Protein AF-K1TN42-F1 (afdb_monomer_lite)

Foldseek 3Di:
DVVLVVCVVVPVVSNQVVQVVLLVVCLVQQVDLVSCLVPPLVVDPDDPVRSVVVSVVSNVVSVQCVVVVDSPHDGGPPPDD

Secondary structure (DSSP, 8-state):
-HHHHHHHHH-HHHHHHHHHHHHHHHHHTTT-HHHHHHHTGGGS---HHHHHHHHHHHHHHHHHHHHTT-SSSS---TT--

Sequence (81 aa):
MFVAQELRKKSIAEYLLYMWQIEDIIRAYGCSLPVIKKNYVDRFDFTPEQREEELDWFGNLIRMMNEEGKREGGHLNINKV

InterPro domains:
  IPR032574 Protein of unknown function DUF4924 [PF16271] (1-80)

Organism: NCBI:txid408170

pLDDT: mean 91.81, std 8.92, range [42.03, 97.75]

Radius of gyration: 12.57 Å; chains: 1; bounding box: 28×19×31 Å

Structure (mmCIF, N/CA/C/O backbone):
data_AF-K1TN42-F1
#
_entry.id   AF-K1TN42-F1
#
loop_
_atom_site.group_PDB
_atom_site.id
_atom_site.type_symbol
_atom_site.label_atom_id
_atom_site.label_alt_id
_atom_site.label_comp_id
_atom_site.label_asym_id
_atom_site.label_entity_id
_atom_site.label_seq_id
_atom_site.pdbx_PDB_ins_code
_atom_site.Cartn_x
_atom_site.Cartn_y
_atom_site.Cartn_z
_atom_site.occupancy
_atom_site.B_iso_or_equiv
_atom_site.auth_seq_id
_atom_site.auth_comp_id
_atom_site.auth_asym_id
_atom_site.auth_atom_id
_atom_site.pdbx_PDB_model_num
ATOM 1 N N . MET A 1 1 ? 8.231 3.066 -1.010 1.00 68.38 1 MET A N 1
ATOM 2 C CA . MET A 1 1 ? 8.824 1.715 -0.935 1.00 68.38 1 MET A CA 1
ATOM 3 C C . MET A 1 1 ? 9.927 1.484 -1.979 1.00 68.38 1 MET A C 1
ATOM 5 O O . MET A 1 1 ? 9.686 1.609 -3.179 1.00 68.38 1 MET A O 1
ATOM 9 N N . PHE A 1 2 ? 11.125 1.109 -1.515 1.00 73.75 2 PHE A N 1
ATOM 10 C CA . PHE A 1 2 ? 12.346 0.909 -2.316 1.00 73.75 2 PHE A CA 1
ATOM 11 C C . PHE A 1 2 ? 12.306 -0.347 -3.212 1.00 73.75 2 PHE A C 1
ATOM 13 O O . PHE A 1 2 ? 12.672 -0.293 -4.384 1.00 73.75 2 PHE A O 1
ATOM 20 N N . VAL A 1 3 ? 11.775 -1.468 -2.703 1.00 82.31 3 VAL A N 1
ATOM 21 C CA . VAL A 1 3 ? 11.707 -2.752 -3.435 1.00 82.31 3 VAL A CA 1
ATOM 22 C C . VAL A 1 3 ? 10.841 -2.645 -4.691 1.00 82.31 3 VAL A C 1
ATOM 24 O O . VAL A 1 3 ? 11.260 -3.051 -5.772 1.00 82.31 3 VAL A O 1
ATOM 27 N N . ALA A 1 4 ? 9.657 -2.038 -4.575 1.00 82.62 4 ALA A N 1
ATOM 28 C CA . ALA A 1 4 ? 8.746 -1.846 -5.699 1.00 82.62 4 ALA A CA 1
ATOM 29 C C . ALA A 1 4 ? 9.380 -1.016 -6.835 1.00 82.62 4 ALA A C 1
ATOM 31 O O . ALA A 1 4 ? 9.195 -1.327 -8.011 1.00 82.62 4 ALA A O 1
ATOM 32 N N . GLN A 1 5 ? 10.154 0.022 -6.498 1.00 84.31 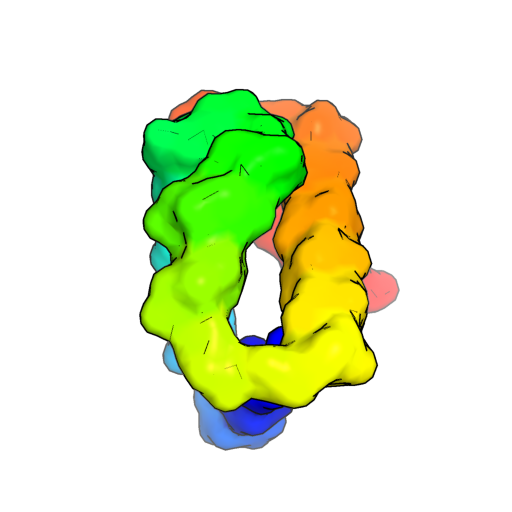5 GLN A N 1
ATOM 33 C CA . GLN A 1 5 ? 10.832 0.869 -7.485 1.00 84.31 5 GLN A CA 1
ATOM 34 C C . GLN A 1 5 ? 11.935 0.113 -8.233 1.00 84.31 5 GLN A C 1
ATOM 36 O O . GLN A 1 5 ? 12.051 0.247 -9.451 1.00 84.31 5 GLN A O 1
ATOM 41 N N . GLU A 1 6 ? 12.715 -0.703 -7.525 1.00 88.56 6 GLU A N 1
ATOM 42 C CA . GLU A 1 6 ? 13.788 -1.494 -8.129 1.00 88.56 6 GLU A CA 1
ATOM 43 C C . GLU A 1 6 ? 13.239 -2.626 -9.004 1.00 88.56 6 GLU A C 1
ATOM 45 O O . GLU A 1 6 ? 13.678 -2.794 -10.146 1.00 88.56 6 GLU A O 1
ATOM 50 N N . LEU A 1 7 ? 12.208 -3.339 -8.535 1.00 87.94 7 LEU A N 1
ATOM 51 C CA . LEU A 1 7 ? 11.533 -4.362 -9.337 1.00 87.94 7 LEU A CA 1
ATOM 52 C C . LEU A 1 7 ? 10.942 -3.766 -10.616 1.00 87.94 7 LEU A C 1
ATOM 54 O O . LEU A 1 7 ? 11.109 -4.349 -11.684 1.00 87.94 7 LEU A O 1
ATOM 58 N N . ARG A 1 8 ? 10.337 -2.572 -10.550 1.00 85.88 8 ARG A N 1
ATOM 59 C CA . ARG A 1 8 ? 9.763 -1.905 -11.730 1.00 85.88 8 ARG A CA 1
ATOM 60 C C . ARG A 1 8 ? 10.798 -1.634 -12.826 1.00 85.88 8 ARG A C 1
ATOM 62 O O . ARG A 1 8 ? 10.451 -1.701 -14.002 1.00 85.88 8 ARG A O 1
ATOM 69 N N . LYS A 1 9 ? 12.050 -1.340 -12.459 1.00 87.88 9 LYS A N 1
ATOM 70 C CA . LYS A 1 9 ? 13.150 -1.125 -13.417 1.00 87.88 9 LYS A CA 1
ATOM 71 C C . LYS A 1 9 ? 13.716 -2.438 -13.958 1.00 87.88 9 LYS A C 1
ATOM 73 O O . LYS A 1 9 ? 14.100 -2.499 -15.121 1.00 87.88 9 LYS A O 1
ATOM 78 N N . LYS A 1 10 ? 13.799 -3.467 -13.110 1.00 91.50 10 LYS A N 1
ATOM 79 C CA . LYS A 1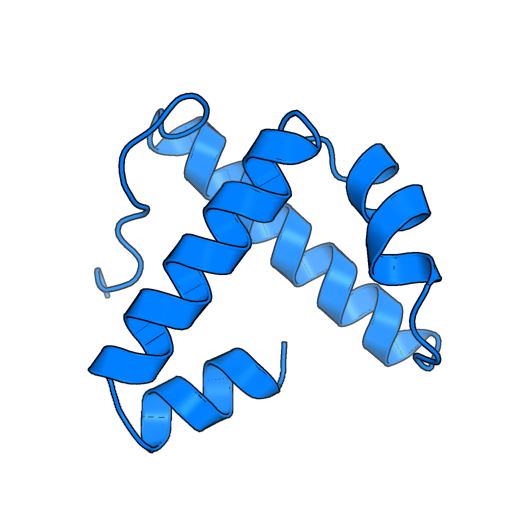 10 ? 14.442 -4.746 -13.436 1.00 91.50 10 LYS A CA 1
ATOM 80 C C . LYS A 1 10 ? 13.534 -5.681 -14.234 1.00 91.50 10 LYS A C 1
ATOM 82 O O . LYS A 1 10 ? 13.978 -6.287 -15.204 1.00 91.50 10 LYS A O 1
ATOM 87 N N . SER A 1 11 ? 12.283 -5.828 -13.806 1.00 93.06 11 SER A N 1
ATOM 88 C CA . SER A 1 11 ? 11.326 -6.774 -14.376 1.00 93.06 11 SER A CA 1
ATOM 89 C C . SER A 1 11 ? 9.896 -6.350 -14.070 1.00 93.06 11 SER A C 1
ATOM 91 O O . SER A 1 11 ? 9.429 -6.410 -12.931 1.00 93.06 11 SER A O 1
ATOM 93 N N . ILE A 1 12 ? 9.157 -5.994 -15.121 1.00 90.06 12 ILE A N 1
ATOM 94 C CA . ILE A 1 12 ? 7.748 -5.617 -14.984 1.00 90.06 12 ILE A CA 1
ATOM 95 C C . ILE A 1 12 ? 6.898 -6.759 -14.409 1.00 90.06 12 ILE A C 1
ATOM 97 O O . ILE A 1 12 ? 5.965 -6.507 -13.654 1.00 90.06 12 ILE A O 1
ATOM 101 N N . ALA A 1 13 ? 7.242 -8.014 -14.711 1.00 93.06 13 ALA A N 1
ATOM 102 C CA . ALA A 1 13 ? 6.521 -9.176 -14.202 1.00 93.06 13 ALA A CA 1
ATOM 103 C C . ALA A 1 13 ? 6.719 -9.349 -12.689 1.00 93.06 13 ALA A C 1
ATOM 105 O O . ALA A 1 13 ? 5.744 -9.536 -11.965 1.00 93.06 13 ALA A O 1
ATOM 106 N N . GLU A 1 14 ? 7.960 -9.232 -12.202 1.00 93.56 14 GLU A N 1
ATOM 107 C CA . GLU A 1 14 ? 8.247 -9.318 -10.762 1.00 93.56 14 GLU A CA 1
ATOM 108 C C . GLU A 1 14 ? 7.596 -8.158 -10.006 1.00 93.56 14 GLU A C 1
ATOM 110 O O . GLU 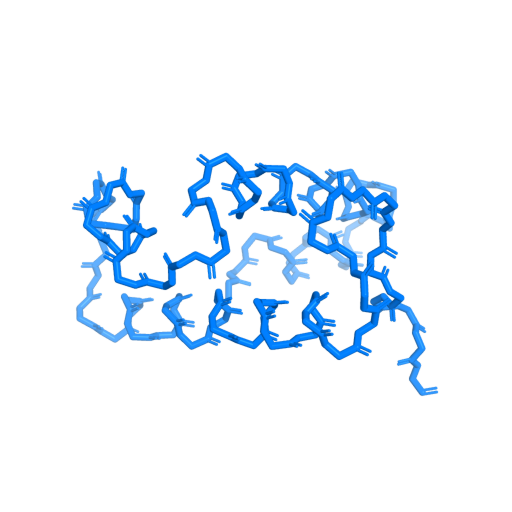A 1 14 ? 7.033 -8.359 -8.934 1.00 93.56 14 GLU A O 1
ATOM 115 N N . TYR A 1 15 ? 7.605 -6.958 -10.591 1.00 92.62 15 TYR A N 1
ATOM 116 C CA . TYR A 1 15 ? 6.904 -5.805 -10.037 1.00 92.62 15 TYR A CA 1
ATOM 117 C C . TYR A 1 15 ? 5.397 -6.048 -9.897 1.00 92.62 15 TYR A C 1
ATOM 119 O O . TYR A 1 15 ? 4.837 -5.781 -8.838 1.00 92.62 15 TYR A O 1
ATOM 127 N N . LEU A 1 16 ? 4.734 -6.580 -10.929 1.00 92.06 16 LEU A N 1
ATOM 128 C CA . LEU A 1 16 ? 3.296 -6.859 -10.873 1.00 92.06 16 LEU A CA 1
ATOM 129 C C . LEU A 1 16 ? 2.955 -7.895 -9.799 1.00 92.06 16 LEU A C 1
ATOM 131 O O . LEU A 1 16 ? 2.066 -7.654 -8.987 1.00 92.06 16 LEU A O 1
ATOM 135 N N . LEU A 1 17 ? 3.696 -9.007 -9.754 1.00 93.62 17 LEU A N 1
ATOM 136 C CA . LEU A 1 17 ? 3.506 -10.041 -8.733 1.00 93.62 17 LEU A CA 1
ATOM 137 C C . LEU A 1 17 ? 3.711 -9.481 -7.324 1.00 93.62 17 LEU A C 1
ATOM 139 O O . LEU A 1 17 ? 2.925 -9.771 -6.425 1.00 93.62 17 LEU A O 1
ATOM 143 N N . TYR A 1 18 ? 4.726 -8.636 -7.151 1.00 94.38 18 TYR A N 1
ATOM 144 C CA . TYR A 1 18 ? 4.983 -7.956 -5.892 1.00 94.38 18 TYR A CA 1
ATOM 145 C C . TYR A 1 18 ? 3.816 -7.057 -5.473 1.00 94.38 18 TYR A C 1
ATOM 147 O O . TYR A 1 18 ? 3.359 -7.114 -4.334 1.00 94.38 18 TYR A O 1
ATOM 155 N N . MET A 1 19 ? 3.290 -6.252 -6.396 1.00 94.75 19 MET A N 1
ATOM 156 C CA . MET A 1 19 ? 2.160 -5.374 -6.100 1.00 94.75 19 MET A CA 1
ATOM 157 C C . MET A 1 19 ? 0.903 -6.166 -5.727 1.00 94.75 19 MET A C 1
ATOM 159 O O . MET A 1 19 ? 0.214 -5.780 -4.787 1.00 94.75 19 MET A O 1
ATOM 163 N N . TRP A 1 20 ? 0.635 -7.301 -6.376 1.00 95.12 20 TRP A N 1
ATOM 164 C CA . TRP A 1 20 ? -0.488 -8.171 -6.007 1.00 95.12 20 TRP A CA 1
ATOM 165 C C . TRP A 1 20 ? -0.335 -8.760 -4.603 1.00 95.12 20 TRP A C 1
ATOM 167 O O . TRP A 1 20 ? -1.289 -8.752 -3.830 1.00 95.12 20 TRP A O 1
ATOM 177 N N . GLN A 1 21 ? 0.874 -9.189 -4.229 1.00 95.44 21 GLN A N 1
ATOM 178 C CA . GLN A 1 21 ? 1.154 -9.654 -2.865 1.00 95.44 21 GLN A CA 1
ATOM 179 C C . GLN A 1 21 ? 0.892 -8.554 -1.829 1.00 95.44 21 GLN A C 1
ATOM 181 O O . GLN A 1 21 ? 0.353 -8.819 -0.755 1.00 95.44 21 GLN A O 1
ATOM 186 N N . ILE A 1 22 ? 1.248 -7.310 -2.150 1.00 95.94 22 ILE A N 1
ATOM 187 C CA . ILE A 1 22 ? 1.002 -6.162 -1.277 1.00 95.94 22 ILE A CA 1
ATOM 188 C C . ILE A 1 22 ? -0.495 -5.880 -1.145 1.00 95.94 22 ILE A C 1
ATOM 190 O O . ILE A 1 22 ? -0.963 -5.640 -0.033 1.00 95.94 22 ILE A O 1
ATOM 194 N N . GLU A 1 23 ? -1.260 -5.947 -2.235 1.00 96.88 23 GLU A N 1
ATOM 195 C CA . GLU A 1 23 ? -2.719 -5.831 -2.165 1.00 96.88 23 GLU A CA 1
ATOM 196 C C . GLU A 1 23 ? -3.319 -6.894 -1.236 1.00 96.88 23 GLU A C 1
ATOM 198 O O . GLU A 1 23 ? -4.157 -6.568 -0.398 1.00 96.88 23 GLU A O 1
ATOM 203 N N . ASP A 1 24 ? -2.862 -8.143 -1.324 1.00 97.19 24 ASP A N 1
ATOM 204 C CA . ASP A 1 24 ? -3.351 -9.224 -0.464 1.00 97.19 24 ASP A CA 1
ATOM 205 C C . ASP A 1 24 ? -2.996 -9.002 1.011 1.00 97.19 24 ASP A C 1
ATOM 207 O O . ASP A 1 24 ? -3.833 -9.231 1.887 1.00 97.19 24 ASP A O 1
ATOM 211 N N . ILE A 1 25 ? -1.806 -8.468 1.304 1.00 96.31 25 ILE A N 1
ATOM 212 C CA . ILE A 1 25 ? -1.436 -8.031 2.659 1.00 96.31 25 ILE A CA 1
ATOM 213 C C . ILE A 1 25 ? -2.392 -6.935 3.145 1.00 96.31 25 ILE A C 1
ATOM 215 O O . ILE A 1 25 ? -2.908 -7.009 4.262 1.00 96.31 25 ILE A O 1
ATOM 219 N N . ILE A 1 26 ? -2.674 -5.931 2.310 1.00 97.62 26 ILE A N 1
ATOM 220 C CA . ILE A 1 26 ? -3.602 -4.847 2.651 1.00 97.62 26 ILE A CA 1
ATOM 221 C C . ILE A 1 26 ? -5.004 -5.405 2.943 1.00 97.62 26 ILE A C 1
ATOM 223 O O . ILE A 1 26 ? -5.626 -5.007 3.936 1.00 97.62 26 ILE A O 1
ATOM 227 N N . ARG 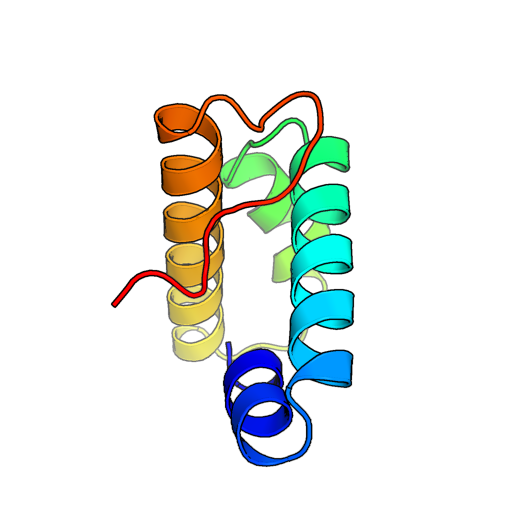A 1 27 ? -5.494 -6.355 2.134 1.00 97.75 27 ARG A N 1
ATOM 228 C CA . ARG A 1 27 ? -6.792 -7.023 2.339 1.00 97.75 27 ARG A CA 1
ATOM 229 C C . ARG A 1 27 ? -6.821 -7.842 3.623 1.00 97.75 27 ARG A C 1
ATOM 231 O O . ARG A 1 27 ? -7.785 -7.731 4.378 1.00 97.75 27 ARG A O 1
ATOM 238 N N . ALA A 1 28 ? -5.760 -8.593 3.916 1.00 97.12 28 ALA A N 1
ATOM 239 C CA . ALA A 1 28 ? -5.644 -9.384 5.142 1.00 97.12 28 ALA A CA 1
ATOM 240 C C . ALA A 1 28 ? -5.734 -8.516 6.412 1.00 97.12 28 ALA A C 1
ATOM 242 O O . ALA A 1 28 ? -6.245 -8.964 7.437 1.00 97.12 28 ALA A O 1
ATOM 243 N N . TYR A 1 29 ? -5.304 -7.253 6.331 1.00 97.19 29 TYR A N 1
ATOM 244 C CA . TYR A 1 29 ? -5.435 -6.262 7.403 1.00 97.19 29 TYR A CA 1
ATOM 245 C C . TYR A 1 29 ? -6.664 -5.345 7.266 1.00 97.19 29 TYR A C 1
ATOM 247 O O . TYR A 1 29 ? -6.731 -4.282 7.890 1.00 97.19 29 TYR A O 1
ATOM 255 N N . GLY A 1 30 ? -7.654 -5.734 6.459 1.00 96.38 30 GLY A N 1
ATOM 256 C CA . GLY A 1 30 ? -8.938 -5.040 6.341 1.00 96.38 30 GLY A CA 1
ATOM 257 C C . GLY A 1 30 ? -8.863 -3.665 5.670 1.00 96.38 30 GLY A C 1
ATOM 258 O O . GLY A 1 30 ? -9.751 -2.834 5.876 1.00 96.38 30 GLY A O 1
ATOM 259 N N . CYS A 1 31 ? -7.817 -3.402 4.878 1.00 96.69 31 CYS A N 1
ATOM 260 C CA . CYS A 1 31 ? -7.522 -2.087 4.296 1.00 96.69 31 CYS A CA 1
ATOM 261 C C . CYS A 1 31 ? -7.377 -0.976 5.357 1.00 96.69 31 CYS A C 1
ATOM 263 O O . CYS A 1 31 ? -7.768 0.166 5.122 1.00 96.69 31 CYS A O 1
ATOM 265 N N . SER A 1 32 ? -6.856 -1.306 6.544 1.00 96.50 32 SER A N 1
ATOM 266 C CA . SER A 1 32 ? -6.729 -0.371 7.667 1.00 96.50 32 SER A CA 1
ATOM 267 C C . SER A 1 32 ? -5.274 0.020 7.907 1.00 96.50 32 SER A C 1
ATOM 269 O O . SER A 1 32 ? -4.485 -0.769 8.430 1.00 96.50 32 SER A O 1
ATOM 271 N N . LEU A 1 33 ? -4.920 1.265 7.571 1.00 97.19 33 LEU A N 1
ATOM 272 C CA . LEU A 1 33 ? -3.559 1.777 7.757 1.00 97.19 33 LEU A CA 1
ATOM 273 C C . LEU A 1 33 ? -3.071 1.677 9.219 1.00 97.19 33 LEU A C 1
ATOM 275 O O . LEU A 1 33 ? -1.950 1.213 9.420 1.00 97.19 33 LEU A O 1
ATOM 279 N N . PRO A 1 34 ? -3.874 1.999 10.258 1.00 97.44 34 PRO A N 1
ATOM 280 C CA . PRO A 1 34 ? -3.453 1.799 11.647 1.00 97.44 34 PRO A CA 1
ATOM 281 C C . PRO A 1 34 ? -3.130 0.338 11.993 1.00 97.44 34 PRO A C 1
ATOM 283 O O . PRO A 1 34 ? -2.205 0.069 12.761 1.00 97.44 34 PRO A O 1
ATOM 286 N N . VAL A 1 35 ? -3.875 -0.615 11.423 1.00 97.50 35 VAL A N 1
ATOM 287 C CA . VAL A 1 35 ? -3.657 -2.051 11.652 1.00 97.50 35 VAL A CA 1
ATOM 288 C C . VAL A 1 35 ? -2.396 -2.520 10.929 1.00 97.50 35 VAL A C 1
ATOM 290 O O . VAL A 1 35 ? -1.602 -3.238 11.537 1.00 97.50 35 VAL A O 1
ATOM 293 N N . ILE A 1 36 ? -2.181 -2.084 9.683 1.00 97.00 36 ILE A N 1
ATOM 294 C CA . ILE A 1 36 ? -0.964 -2.371 8.907 1.00 97.00 36 ILE A CA 1
ATOM 295 C C . ILE A 1 36 ? 0.266 -1.781 9.593 1.00 97.00 36 ILE A C 1
ATOM 297 O O . ILE A 1 36 ? 1.263 -2.481 9.748 1.00 97.00 36 ILE A O 1
ATOM 301 N N . LYS A 1 37 ? 0.189 -0.533 10.070 1.00 96.25 37 LYS A N 1
ATOM 302 C CA . LYS A 1 37 ? 1.266 0.102 10.835 1.00 96.25 37 LYS A CA 1
ATOM 303 C C . LYS A 1 37 ? 1.705 -0.798 11.987 1.00 96.25 37 LYS A C 1
ATOM 305 O O . LYS A 1 37 ? 2.832 -1.277 12.005 1.00 96.25 37 LYS A O 1
ATOM 310 N N . LYS A 1 38 ? 0.767 -1.107 12.885 1.00 96.56 38 LYS A N 1
ATOM 311 C CA . LYS A 1 38 ? 1.036 -1.863 14.113 1.00 96.56 38 LYS A CA 1
ATOM 312 C C . LYS A 1 38 ? 1.503 -3.298 13.855 1.00 96.56 38 LYS A C 1
ATOM 314 O O . LYS A 1 38 ? 2.339 -3.814 14.590 1.00 96.56 38 LYS A O 1
ATOM 319 N N . ASN A 1 39 ? 0.911 -3.982 12.875 1.00 95.56 39 ASN A N 1
ATOM 320 C CA . ASN A 1 39 ? 1.096 -5.427 12.706 1.00 95.56 39 ASN A CA 1
ATOM 321 C C . ASN A 1 39 ? 2.046 -5.814 11.575 1.00 95.56 39 ASN A C 1
ATOM 323 O O . ASN A 1 39 ? 2.453 -6.971 11.533 1.00 95.56 39 ASN A O 1
ATOM 327 N N . TYR A 1 40 ? 2.397 -4.896 10.681 1.00 94.12 40 TYR A N 1
ATOM 328 C CA . TYR A 1 40 ? 3.289 -5.158 9.558 1.00 94.12 40 TYR A CA 1
ATOM 329 C C . TYR A 1 40 ? 4.489 -4.212 9.586 1.00 94.12 40 TYR A C 1
ATOM 331 O O . TYR A 1 40 ? 5.597 -4.672 9.832 1.00 94.12 40 TYR A O 1
ATOM 339 N N . VAL A 1 41 ? 4.275 -2.902 9.423 1.00 93.38 41 VAL A N 1
ATOM 340 C CA . VAL A 1 41 ? 5.368 -1.917 9.283 1.00 93.38 41 VAL A CA 1
ATOM 341 C C . VAL A 1 41 ? 6.239 -1.850 10.538 1.00 93.38 41 VAL A C 1
ATOM 343 O O . VAL A 1 41 ? 7.462 -1.864 10.442 1.00 93.38 41 VAL A O 1
ATOM 346 N N . ASP A 1 42 ? 5.628 -1.851 11.724 1.00 94.06 42 ASP A N 1
ATOM 347 C CA . ASP A 1 42 ? 6.349 -1.741 12.995 1.00 94.06 42 ASP A CA 1
ATOM 348 C C . ASP A 1 42 ? 7.207 -2.983 13.325 1.00 94.06 42 ASP A C 1
ATOM 350 O O . ASP A 1 42 ? 7.978 -2.939 14.281 1.00 94.06 42 ASP A O 1
ATOM 354 N N . ARG A 1 43 ? 7.097 -4.078 12.552 1.00 94.12 43 ARG A N 1
ATOM 355 C CA . ARG A 1 43 ? 7.930 -5.287 12.712 1.00 94.12 43 ARG A CA 1
ATOM 356 C C . ARG A 1 43 ? 9.291 -5.197 12.021 1.00 94.12 43 ARG A C 1
ATOM 358 O O . ARG A 1 43 ? 10.098 -6.106 12.192 1.00 94.12 43 ARG A O 1
ATOM 365 N N . PHE A 1 44 ? 9.523 -4.160 11.224 1.00 91.81 44 PHE A N 1
ATOM 366 C CA . PHE A 1 44 ? 10.775 -3.954 10.506 1.00 91.81 44 PHE A CA 1
ATOM 367 C C . PHE A 1 44 ? 11.620 -2.874 11.190 1.00 91.81 44 PHE A C 1
ATOM 369 O O . PHE A 1 44 ? 11.091 -1.893 11.721 1.00 91.81 44 PHE A O 1
ATOM 376 N N . ASP A 1 45 ? 12.941 -3.032 11.122 1.00 93.38 45 ASP A N 1
ATOM 377 C CA . ASP A 1 45 ? 13.919 -2.085 11.670 1.00 93.38 45 ASP A CA 1
ATOM 378 C C . ASP A 1 45 ? 14.117 -0.878 10.735 1.00 93.38 45 ASP A C 1
ATOM 380 O O . ASP A 1 45 ? 15.191 -0.654 10.179 1.00 93.38 45 ASP A O 1
ATOM 384 N N . PHE A 1 46 ? 13.050 -0.107 10.525 1.00 90.81 46 PHE A N 1
ATOM 385 C CA . PHE A 1 46 ? 13.085 1.138 9.755 1.00 90.81 46 PHE A CA 1
ATOM 386 C C . PHE A 1 46 ? 13.533 2.329 10.601 1.00 90.81 46 PHE A C 1
ATOM 388 O O . PHE A 1 46 ? 13.152 2.449 11.773 1.00 90.81 46 PHE A O 1
ATOM 395 N N . THR A 1 47 ? 14.244 3.272 9.974 1.00 95.00 47 THR A N 1
ATOM 396 C CA . THR A 1 47 ? 14.399 4.620 10.541 1.00 95.00 47 THR A CA 1
ATOM 397 C C . THR A 1 47 ? 13.037 5.330 10.612 1.00 95.00 47 THR A C 1
ATOM 399 O O . THR A 1 47 ? 12.087 4.914 9.935 1.00 95.00 47 THR A O 1
ATOM 402 N N . PRO A 1 48 ? 12.889 6.391 11.426 1.00 94.06 48 PRO A N 1
ATOM 403 C CA . PRO A 1 48 ? 11.649 7.166 11.479 1.00 94.06 48 PRO A CA 1
ATOM 404 C C . PRO A 1 48 ? 11.179 7.652 10.102 1.00 94.06 48 PRO A C 1
ATOM 406 O O . PRO A 1 48 ? 9.999 7.525 9.785 1.00 94.06 48 PRO A O 1
ATOM 409 N N . GLU A 1 49 ? 12.106 8.116 9.266 1.00 93.00 49 GLU A N 1
ATOM 410 C CA . GLU A 1 49 ? 11.831 8.635 7.924 1.00 93.00 49 GLU A CA 1
ATOM 411 C C . GLU A 1 49 ? 11.362 7.516 6.988 1.00 93.00 49 GLU A C 1
ATOM 413 O O . GLU A 1 49 ? 10.328 7.635 6.337 1.00 93.00 49 GLU A O 1
ATOM 418 N N . GLN A 1 50 ? 12.064 6.376 6.980 1.00 91.88 50 GLN A N 1
ATOM 419 C CA . GLN A 1 50 ? 11.667 5.207 6.187 1.00 91.88 50 GLN A CA 1
ATOM 420 C C . GLN A 1 50 ? 10.283 4.693 6.586 1.00 91.88 50 GLN A C 1
ATOM 422 O O . GLN A 1 50 ? 9.494 4.286 5.735 1.00 91.88 50 GLN A O 1
ATOM 427 N N . ARG A 1 51 ? 9.974 4.715 7.886 1.00 93.69 51 ARG A N 1
ATOM 428 C CA . ARG A 1 51 ? 8.663 4.320 8.399 1.00 93.69 51 ARG A CA 1
ATOM 429 C C . ARG A 1 51 ? 7.567 5.252 7.896 1.00 93.69 51 ARG A C 1
ATOM 431 O O . ARG A 1 51 ? 6.500 4.770 7.533 1.00 93.69 51 ARG A O 1
ATOM 438 N N . GLU A 1 52 ? 7.806 6.558 7.905 1.00 94.44 52 GLU A N 1
ATOM 439 C CA . GLU A 1 52 ? 6.851 7.549 7.407 1.00 94.44 52 GLU A CA 1
ATOM 440 C C . GLU A 1 52 ? 6.592 7.363 5.908 1.00 94.44 52 GLU A C 1
ATOM 442 O O . GLU A 1 52 ? 5.438 7.204 5.509 1.00 94.44 52 GLU A O 1
ATOM 447 N N . GLU A 1 53 ? 7.649 7.239 5.100 1.00 93.62 53 GLU A N 1
ATOM 448 C CA . GLU A 1 53 ? 7.533 6.963 3.662 1.00 93.62 53 GLU A CA 1
ATOM 449 C C . GLU A 1 53 ? 6.754 5.672 3.367 1.00 93.62 53 GLU A C 1
ATOM 451 O O . GLU A 1 53 ? 5.978 5.594 2.408 1.00 93.62 53 GLU A O 1
ATOM 456 N N . GLU A 1 54 ? 6.957 4.640 4.184 1.00 93.44 54 GLU A N 1
ATOM 457 C CA . GLU A 1 54 ? 6.280 3.359 4.029 1.00 93.44 54 GLU A CA 1
ATOM 458 C C . GLU A 1 54 ? 4.790 3.458 4.383 1.00 93.44 54 GLU A C 1
ATOM 460 O O . GLU A 1 54 ? 3.939 2.935 3.659 1.00 93.44 54 GLU A O 1
ATOM 465 N N . LEU A 1 55 ? 4.451 4.177 5.457 1.00 95.75 55 LEU A N 1
ATOM 466 C CA . LEU A 1 55 ? 3.063 4.428 5.842 1.00 95.75 55 LEU A CA 1
ATOM 467 C C . LEU A 1 55 ? 2.320 5.264 4.802 1.00 95.75 55 LEU A C 1
ATOM 469 O O . LEU A 1 55 ? 1.178 4.935 4.475 1.00 95.75 55 LEU A O 1
ATOM 473 N N . ASP A 1 56 ? 2.966 6.282 4.242 1.00 96.06 56 ASP A N 1
ATOM 474 C CA . ASP A 1 56 ? 2.407 7.082 3.154 1.00 96.06 56 ASP A CA 1
ATOM 475 C C . ASP A 1 56 ? 2.168 6.235 1.904 1.00 96.06 56 ASP A C 1
ATOM 477 O O . ASP A 1 56 ? 1.129 6.346 1.244 1.00 96.06 56 ASP A O 1
ATOM 481 N N . TRP A 1 57 ? 3.095 5.336 1.581 1.00 95.12 57 TRP A N 1
ATOM 482 C CA . TRP A 1 57 ? 2.942 4.429 0.451 1.00 95.12 57 TRP A CA 1
ATOM 483 C C . TRP A 1 57 ? 1.765 3.460 0.644 1.00 95.12 57 TRP A C 1
ATOM 485 O O . TRP A 1 57 ? 0.895 3.381 -0.228 1.00 95.12 57 TRP A O 1
ATOM 495 N N . PHE A 1 58 ? 1.661 2.800 1.803 1.00 96.38 58 PHE A N 1
ATOM 496 C CA . PHE A 1 58 ? 0.503 1.960 2.136 1.00 96.38 58 PHE A CA 1
ATOM 497 C C . PHE A 1 58 ? -0.807 2.756 2.158 1.00 96.38 58 PHE A C 1
ATOM 499 O O . PHE A 1 58 ? -1.829 2.271 1.669 1.00 96.38 58 PHE A O 1
ATOM 506 N N . GLY A 1 59 ? -0.790 3.980 2.690 1.00 97.00 59 GLY A N 1
ATOM 507 C CA . GLY A 1 59 ? -1.949 4.870 2.721 1.00 97.00 59 GLY A CA 1
ATOM 508 C C . GLY A 1 59 ? -2.458 5.211 1.321 1.00 97.00 59 GLY A C 1
ATOM 509 O O . GLY A 1 59 ? -3.660 5.123 1.061 1.00 97.00 59 GLY A O 1
ATOM 510 N N . ASN A 1 60 ? -1.548 5.517 0.393 1.00 96.00 60 ASN A N 1
ATOM 511 C CA . ASN A 1 60 ? -1.888 5.763 -1.008 1.00 96.00 60 ASN A CA 1
ATOM 512 C C . ASN A 1 60 ? -2.491 4.522 -1.684 1.00 96.00 60 ASN A C 1
ATOM 514 O O . ASN A 1 60 ? -3.509 4.643 -2.366 1.00 96.00 60 ASN A O 1
ATOM 518 N N . LEU A 1 61 ? -1.924 3.331 -1.461 1.00 95.88 61 LEU A N 1
ATOM 519 C CA . LEU A 1 61 ? -2.468 2.084 -2.013 1.00 95.88 61 LEU A CA 1
ATOM 520 C C . LEU A 1 61 ? -3.865 1.779 -1.472 1.00 95.88 61 LEU A C 1
ATOM 522 O O . LEU A 1 61 ? -4.767 1.478 -2.248 1.00 95.88 61 LEU A O 1
ATOM 526 N N . ILE A 1 62 ? -4.077 1.918 -0.161 1.00 97.06 62 ILE A N 1
ATOM 527 C CA . ILE A 1 62 ? -5.403 1.756 0.448 1.00 97.06 62 ILE A CA 1
ATOM 528 C C . ILE A 1 62 ? -6.405 2.728 -0.180 1.00 97.06 62 ILE A C 1
ATOM 530 O O . ILE A 1 62 ? -7.520 2.321 -0.509 1.00 97.06 62 ILE A O 1
ATOM 534 N N . ARG A 1 63 ? -6.025 4.001 -0.366 1.00 96.69 63 ARG A N 1
ATOM 535 C CA . ARG A 1 63 ? -6.886 4.996 -1.022 1.00 96.69 63 ARG A CA 1
ATOM 536 C C . ARG A 1 63 ? -7.279 4.535 -2.424 1.00 96.69 63 ARG A C 1
ATOM 538 O O . ARG A 1 63 ? -8.471 4.475 -2.706 1.00 96.69 63 ARG A O 1
ATOM 545 N N . MET A 1 64 ? -6.312 4.127 -3.245 1.00 95.50 64 MET A N 1
ATOM 546 C CA . MET A 1 64 ? -6.584 3.610 -4.591 1.00 95.50 64 MET A CA 1
ATOM 547 C C . MET A 1 64 ? -7.502 2.382 -4.556 1.00 95.50 64 MET A C 1
ATOM 549 O O . MET A 1 64 ? -8.440 2.292 -5.340 1.00 95.50 64 MET A O 1
ATOM 553 N N . MET A 1 65 ? -7.301 1.454 -3.613 1.00 96.06 65 MET A N 1
ATOM 554 C CA . MET A 1 65 ? -8.158 0.267 -3.488 1.00 96.06 65 MET A CA 1
ATOM 555 C C . MET A 1 65 ? -9.596 0.629 -3.119 1.00 96.06 65 MET A C 1
ATOM 557 O O . MET A 1 65 ? -10.526 -0.055 -3.551 1.00 96.06 65 MET A O 1
ATOM 561 N N . ASN A 1 66 ? -9.793 1.690 -2.336 1.00 94.88 66 ASN A N 1
ATOM 562 C CA . ASN A 1 66 ? -11.121 2.205 -2.020 1.00 94.88 66 ASN A CA 1
ATOM 563 C C . ASN A 1 66 ? -11.762 2.880 -3.241 1.00 94.88 66 ASN A C 1
ATOM 565 O O . ASN A 1 66 ? -12.916 2.593 -3.549 1.00 94.88 66 ASN A O 1
ATOM 569 N N . GLU A 1 67 ? -11.018 3.735 -3.944 1.00 95.75 67 GLU A N 1
ATOM 570 C CA . GLU A 1 67 ? -11.492 4.485 -5.118 1.00 95.75 67 GLU A CA 1
ATOM 571 C C . GLU A 1 67 ? -11.820 3.569 -6.308 1.00 95.75 67 GLU A C 1
ATOM 573 O O . GLU A 1 67 ? -12.832 3.757 -6.979 1.00 95.75 67 GLU A O 1
ATOM 578 N N . GLU A 1 68 ? -11.007 2.537 -6.543 1.00 94.88 68 GLU A N 1
ATOM 579 C CA . GLU A 1 68 ? -11.198 1.562 -7.625 1.00 94.88 68 GLU A CA 1
ATOM 580 C C . GLU A 1 68 ? -12.127 0.390 -7.244 1.00 94.88 68 GLU A C 1
ATOM 582 O O . GLU A 1 68 ? -12.362 -0.508 -8.062 1.00 94.88 68 GLU A O 1
ATOM 587 N N . GLY A 1 69 ? -12.635 0.349 -6.006 1.00 95.38 69 GLY A N 1
ATOM 588 C CA . GLY A 1 69 ? -13.511 -0.725 -5.525 1.00 95.38 69 GLY A CA 1
ATOM 589 C C . GLY A 1 69 ? -12.832 -2.102 -5.445 1.00 95.38 69 GLY A C 1
ATOM 590 O O . GLY A 1 69 ? -13.467 -3.121 -5.705 1.00 95.38 69 GLY A O 1
ATOM 591 N N . LYS A 1 70 ? -11.536 -2.153 -5.107 1.00 96.31 70 LYS A N 1
ATOM 592 C CA . LYS A 1 70 ? -10.689 -3.370 -5.085 1.00 96.31 70 LYS A CA 1
ATOM 593 C C . LYS A 1 70 ? -10.437 -3.953 -3.692 1.00 96.31 70 LYS A C 1
ATOM 595 O O . LYS A 1 70 ? -9.521 -4.761 -3.507 1.00 96.31 70 LYS A O 1
ATOM 600 N N . ARG A 1 71 ? -11.243 -3.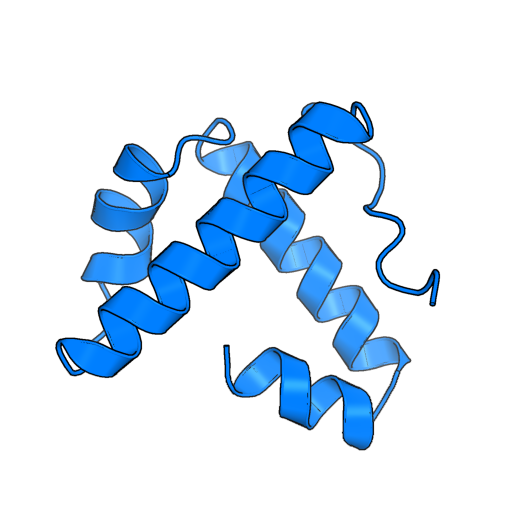557 -2.703 1.00 95.44 71 ARG A N 1
ATOM 601 C CA . ARG A 1 71 ? -11.106 -4.008 -1.305 1.00 95.44 71 ARG A CA 1
ATOM 602 C C . ARG A 1 71 ? -11.314 -5.511 -1.125 1.00 95.44 71 ARG A C 1
ATOM 604 O O . ARG A 1 71 ? -10.659 -6.102 -0.280 1.00 95.44 71 ARG A O 1
ATOM 611 N N . GLU A 1 72 ? -12.205 -6.118 -1.903 1.00 93.88 72 GLU A N 1
ATOM 612 C CA . GLU A 1 72 ? -12.554 -7.542 -1.771 1.00 93.88 72 GLU A CA 1
ATOM 613 C C . GLU A 1 72 ? -11.799 -8.434 -2.766 1.00 93.88 72 GLU A C 1
ATOM 615 O O . GLU A 1 72 ? -11.578 -9.610 -2.497 1.00 93.88 72 GLU A O 1
ATOM 620 N N . GLY A 1 73 ? -11.358 -7.881 -3.900 1.00 92.50 73 GLY A N 1
ATOM 621 C CA . GLY A 1 73 ? -10.629 -8.629 -4.920 1.00 92.50 73 GLY A CA 1
ATOM 622 C C . GLY A 1 73 ? -10.310 -7.811 -6.172 1.00 92.50 73 GLY A C 1
ATOM 623 O O . GLY A 1 73 ? -10.596 -6.613 -6.255 1.00 92.50 73 GLY A O 1
ATOM 624 N N . GLY A 1 74 ? -9.715 -8.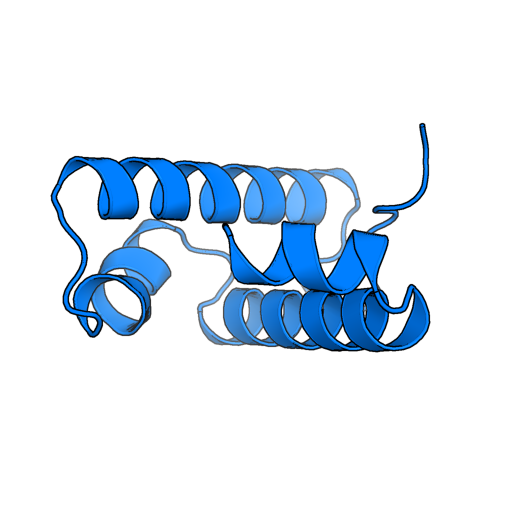482 -7.160 1.00 94.00 74 GLY A N 1
ATOM 625 C CA . GLY A 1 74 ? -9.156 -7.851 -8.357 1.00 94.00 74 GLY A CA 1
ATOM 626 C C . GLY A 1 74 ? -7.812 -7.175 -8.086 1.00 94.00 74 GLY A C 1
ATOM 627 O O . GLY A 1 74 ? -7.246 -7.343 -7.015 1.00 94.00 74 GLY A O 1
ATOM 628 N N . HIS A 1 75 ? -7.315 -6.407 -9.055 1.00 94.81 75 HIS A N 1
ATOM 629 C CA . HIS A 1 75 ? -6.026 -5.722 -8.948 1.00 94.81 75 HIS A CA 1
ATOM 630 C C . HIS A 1 75 ? -6.152 -4.240 -9.265 1.00 94.81 75 HIS A C 1
ATOM 632 O O . HIS A 1 75 ? -6.995 -3.852 -10.084 1.00 94.81 75 HIS A O 1
ATOM 638 N N . LEU A 1 76 ? -5.324 -3.436 -8.603 1.00 92.94 76 LEU A N 1
ATOM 639 C CA . LEU A 1 76 ? -5.199 -2.011 -8.865 1.00 92.94 76 LEU A CA 1
ATOM 640 C C . LEU A 1 76 ? -4.685 -1.770 -10.279 1.00 92.94 76 LEU A C 1
ATOM 642 O O . LEU A 1 76 ? -3.804 -2.479 -10.780 1.00 92.94 76 LEU A O 1
ATOM 646 N N . ASN A 1 77 ? -5.171 -0.705 -10.908 1.00 86.44 77 ASN A N 1
ATOM 647 C CA . ASN A 1 77 ? -4.642 -0.269 -12.190 1.00 86.44 77 ASN A CA 1
ATOM 648 C C . ASN A 1 77 ? -3.391 0.609 -12.029 1.00 86.44 77 ASN A C 1
ATOM 650 O O . ASN A 1 77 ? -3.371 1.789 -12.366 1.00 86.44 77 ASN A O 1
ATOM 654 N N . ILE A 1 78 ? -2.310 -0.003 -11.551 1.00 78.69 78 ILE A N 1
ATOM 655 C CA . ILE A 1 78 ? -1.018 0.649 -11.270 1.00 78.69 78 ILE A CA 1
ATOM 656 C C . ILE A 1 78 ? -0.218 1.072 -12.514 1.00 78.69 78 ILE A C 1
ATOM 658 O O . ILE A 1 78 ? 0.820 1.720 -12.388 1.00 78.69 78 ILE A O 1
ATOM 662 N N . ASN A 1 79 ? -0.683 0.712 -13.714 1.00 69.50 79 ASN A N 1
ATOM 663 C CA . ASN A 1 79 ? -0.002 1.003 -14.979 1.00 69.50 79 ASN A CA 1
ATOM 664 C C . ASN A 1 79 ? -0.623 2.165 -15.764 1.00 69.50 79 ASN A C 1
ATOM 666 O O . ASN A 1 79 ? -0.082 2.533 -16.807 1.00 69.50 79 ASN A O 1
ATOM 670 N N . LYS A 1 80 ? -1.746 2.734 -15.310 1.00 57.12 80 LYS A N 1
ATOM 671 C CA . LYS A 1 80 ? -2.297 3.939 -15.936 1.00 57.12 80 LYS A CA 1
ATOM 672 C C . LYS A 1 80 ? -1.445 5.147 -15.547 1.00 57.12 80 LYS A C 1
ATOM 674 O O . LYS A 1 80 ? -1.461 5.573 -14.396 1.00 57.12 80 LYS A O 1
ATOM 679 N N . VAL A 1 81 ? -0.691 5.644 -16.524 1.00 42.03 81 VAL A N 1
ATOM 680 C CA . VAL A 1 81 ? -0.054 6.968 -16.534 1.00 42.03 81 VAL A CA 1
ATOM 681 C C . VAL A 1 81 ? -0.962 7.915 -17.301 1.00 42.03 81 VAL A C 1
ATOM 683 O O . VAL A 1 81 ? -1.482 7.472 -18.352 1.00 42.03 81 VAL A O 1
#